Protein 3UK3 (pdb70)

Sequence (106 aa):
RECSYCGKFFRSNYYLNIHLRTHTGEKPYKCEFCEYAAAQKTSLRYHLERHHSRECSYCGKFFRSNYYLNIHLRTHTGEKPYKCEFCEYAAAQKTSLRYHLERHHHK

Structure (mmCIF, N/CA/C/O backbone):
data_3UK3
#
_entry.id   3UK3
#
_cell.length_a   124.670
_cell.length_b   40.980
_cell.length_c   52.040
_cell.angle_alpha   90.000
_cell.angle_beta   97.210
_cell.angle_gamma   90.000
#
_symmetry.space_group_name_H-M   'C 1 2 1'
#
loop_
_entity.id
_entity.type
_entity.pdbx_description
1 polymer "5'-D(*TP*TP*TP*GP*CP*AP*GP*AP*AP*TP*CP*GP*AP*TP*TP*CP*TP*GP*CP*A)-3'"
2 polymer "5'-D(*AP*AP*TP*GP*CP*AP*GP*AP*AP*TP*CP*GP*AP*TP*TP*CP*TP*GP*CP*A)-3'"
3 polymer 'Zinc finger protein 217'
4 non-polymer 'ZINC ION'
5 non-polymer 'CHLORIDE ION'
6 water water
#
loop_
_atom_site.group_PDB
_atom_site.id
_atom_site.type_symbol
_atom_site.label_atom_id
_atom_site.label_alt_id
_atom_site.label_comp_id
_atom_site.label_asym_id
_atom_site.label_entity_id
_atom_site.label_seq_id
_atom_site.pdbx_PDB_ins_code
_atom_site.Cartn_x
_atom_site.Cartn_y
_atom_site.Cartn_z
_atom_site.occupancy
_atom_site.B_iso_or_equiv
_atom_site.auth_seq_id
_atom_site.auth_comp_id
_atom_site.auth_asym_id
_atom_site.auth_atom_id
_atom_site.pdbx_PDB_model_num
ATOM 815 N N . ARG C 3 5 ? 40.741 21.330 43.997 1.00 63.78 471 ARG C N 1
ATOM 816 C CA . ARG C 3 5 ? 40.214 20.000 44.423 1.00 60.82 471 ARG C CA 1
ATOM 817 C C . ARG C 3 5 ? 38.706 19.991 44.688 1.00 59.21 471 ARG C C 1
ATOM 818 O O . ARG C 3 5 ? 38.130 18.926 44.925 1.00 57.02 471 ARG C O 1
ATOM 826 N N . GLU C 3 6 ? 38.074 21.164 44.658 1.00 60.64 472 GLU C N 1
ATOM 827 C CA . GLU C 3 6 ? 36.626 21.263 44.832 1.00 60.74 472 GLU C CA 1
ATOM 828 C C . GLU C 3 6 ? 35.910 21.275 43.476 1.00 59.14 472 GLU C C 1
ATOM 829 O O . GLU C 3 6 ? 36.306 22.000 42.567 1.00 60.22 472 GLU C O 1
ATOM 835 N N . CYS C 3 7 ? 34.863 20.461 43.351 1.00 57.44 473 CYS C N 1
ATOM 836 C CA . CYS C 3 7 ? 34.014 20.456 42.156 1.00 56.97 473 CYS C CA 1
ATOM 837 C C . CYS C 3 7 ? 32.969 21.560 42.282 1.00 62.59 473 CYS C C 1
ATOM 838 O O . CYS C 3 7 ? 32.347 21.720 43.336 1.00 63.61 473 CYS C O 1
ATOM 841 N N . SER C 3 8 ? 32.779 22.316 41.202 1.00 66.15 474 SER C N 1
ATOM 842 C CA . SER C 3 8 ? 31.837 23.438 41.191 1.00 70.87 474 SER C CA 1
ATOM 843 C C . SER C 3 8 ? 30.384 23.007 40.936 1.00 72.84 474 SER C C 1
ATOM 844 O O . SER C 3 8 ? 29.458 23.781 41.183 1.00 75.81 474 SER C O 1
ATOM 847 N N . TYR C 3 9 ? 30.187 21.781 40.451 1.00 70.64 475 TYR C N 1
ATOM 848 C CA . TYR C 3 9 ? 28.842 21.260 40.177 1.00 73.07 475 TYR C CA 1
ATOM 849 C C . TYR C 3 9 ? 28.152 20.733 41.434 1.00 73.65 475 TYR C C 1
ATOM 850 O O . TYR C 3 9 ? 27.002 21.082 41.701 1.00 77.54 475 TYR C O 1
ATOM 859 N N . CYS C 3 10 ? 28.856 19.891 42.192 1.00 70.01 476 CYS C N 1
ATOM 860 C CA . CYS C 3 10 ? 28.272 19.203 43.350 1.00 70.77 476 CYS C CA 1
ATOM 861 C C . CYS C 3 10 ? 28.896 19.588 44.696 1.00 70.53 476 CYS C C 1
ATOM 862 O O . CYS C 3 10 ? 28.438 19.125 45.741 1.00 72.32 476 CYS C O 1
ATOM 865 N N . GLY C 3 11 ? 29.940 20.416 44.673 1.00 69.15 477 GLY C N 1
ATOM 866 C CA . GLY C 3 11 ? 30.604 20.859 45.897 1.00 68.68 477 GLY C CA 1
ATOM 867 C C . GLY C 3 11 ? 31.522 19.846 46.566 1.00 64.14 477 GLY C C 1
ATOM 868 O O . GLY C 3 11 ? 32.174 20.169 47.561 1.00 64.50 477 GLY C O 1
ATOM 869 N N . LYS C 3 12 ? 31.590 18.627 46.033 1.00 60.98 478 LYS C N 1
ATOM 870 C CA . LYS C 3 12 ? 32.416 17.575 46.626 1.00 58.15 478 LYS C CA 1
ATOM 871 C C . LYS C 3 12 ? 33.905 17.894 46.503 1.00 55.12 478 LYS C C 1
ATOM 872 O O . LYS C 3 12 ? 34.327 18.582 45.566 1.00 52.89 478 LYS C O 1
ATOM 878 N N . PHE C 3 13 ? 34.683 17.380 47.456 1.00 53.78 479 PHE C N 1
ATOM 879 C CA . PHE C 3 13 ? 36.143 17.487 47.449 1.00 52.53 479 PHE C CA 1
ATOM 880 C C . PHE C 3 13 ? 36.764 16.152 47.053 1.00 50.42 479 PHE C C 1
ATOM 881 O O . PHE C 3 13 ? 36.178 15.098 47.284 1.00 52.73 479 PHE C O 1
ATOM 889 N N . PHE C 3 14 ? 37.955 16.205 46.461 1.00 48.27 480 PHE C N 1
ATOM 890 C CA . PHE C 3 14 ? 38.650 15.006 45.979 1.00 44.37 480 PHE C CA 1
ATOM 891 C C . PHE C 3 14 ? 40.111 15.049 46.385 1.00 44.51 480 PHE C C 1
ATOM 892 O O . PHE C 3 14 ? 40.615 16.103 46.776 1.00 47.26 480 PHE C O 1
ATOM 900 N N . ARG C 3 15 ? 40.784 13.902 46.315 1.00 42.70 481 ARG C N 1
ATOM 901 C CA . ARG C 3 15 ? 42.147 13.784 46.843 1.00 44.00 481 ARG C CA 1
ATOM 902 C C . ARG C 3 15 ? 43.187 14.495 45.976 1.00 43.92 481 ARG C C 1
ATOM 903 O O . ARG C 3 15 ? 44.247 14.873 46.470 1.00 46.28 481 ARG C O 1
ATOM 911 N N . SER C 3 16 ? 42.878 14.692 44.697 1.00 41.94 482 SER C N 1
ATOM 912 C CA . SER C 3 16 ? 43.812 15.336 43.778 1.00 41.79 482 SER C CA 1
ATOM 913 C C . SER C 3 16 ? 43.107 16.068 42.643 1.00 40.90 482 SER C C 1
ATOM 914 O O . SER C 3 16 ? 41.930 15.830 42.366 1.00 37.18 482 SER C O 1
ATOM 917 N N . ASN C 3 17 ? 43.859 16.957 41.996 1.00 43.42 483 ASN C N 1
ATOM 918 C CA . ASN C 3 17 ? 43.396 17.687 40.825 1.00 45.98 483 ASN C CA 1
ATOM 919 C C . ASN C 3 17 ? 43.247 16.757 39.622 1.00 44.41 483 ASN C C 1
ATOM 920 O O . ASN C 3 17 ? 42.348 16.931 38.794 1.00 43.76 483 ASN C O 1
ATOM 925 N N . TYR C 3 18 ? 44.139 15.772 39.534 1.00 44.25 484 TYR C N 1
ATOM 926 C CA . TYR C 3 18 ? 44.040 14.728 38.511 1.00 42.50 484 TYR C CA 1
ATOM 927 C C . TYR C 3 18 ? 42.683 14.035 38.564 1.00 38.54 484 TYR C C 1
ATOM 928 O O . TYR C 3 18 ? 42.020 13.913 37.541 1.00 39.81 484 TYR C O 1
ATOM 937 N N . TYR C 3 19 ? 42.259 13.585 39.742 1.00 37.24 485 TYR C N 1
ATOM 938 C CA . TYR C 3 19 ? 40.967 12.914 39.822 1.00 36.08 485 TYR C CA 1
ATOM 939 C C . TYR C 3 19 ? 39.790 13.888 39.727 1.00 36.98 485 TYR C C 1
ATOM 940 O O . TYR C 3 19 ? 38.746 13.528 39.180 1.00 35.09 485 TYR C O 1
ATOM 949 N N . LEU C 3 20 ? 39.951 15.115 40.224 1.00 37.49 486 LEU C N 1
ATOM 950 C CA . LEU C 3 20 ? 38.894 16.121 40.073 1.00 38.52 486 LEU C CA 1
ATOM 951 C C . LEU C 3 20 ? 38.570 16.318 38.599 1.00 39.54 486 LEU C C 1
ATOM 952 O O . LEU C 3 20 ? 37.408 16.419 38.223 1.00 38.35 486 LEU C O 1
ATOM 957 N N . ASN C 3 21 ? 39.613 16.388 37.779 1.00 42.20 487 ASN C N 1
ATOM 958 C CA . ASN C 3 21 ? 39.466 16.535 36.334 1.00 45.50 487 ASN C CA 1
ATOM 959 C C . ASN C 3 21 ? 38.664 15.375 35.735 1.00 44.42 487 ASN C C 1
ATOM 960 O O . ASN C 3 21 ? 37.808 15.583 34.886 1.00 44.13 487 ASN C O 1
ATOM 965 N N . ILE C 3 22 ? 38.930 14.156 36.203 1.00 43.53 488 ILE C N 1
ATOM 966 C CA . ILE C 3 22 ? 38.162 12.988 35.773 1.00 41.08 488 ILE C CA 1
ATOM 967 C C . ILE C 3 22 ? 36.718 13.091 36.273 1.00 41.61 488 ILE C C 1
ATOM 968 O O . ILE C 3 22 ? 35.772 12.781 35.546 1.00 41.69 488 ILE C O 1
ATOM 973 N N . HIS C 3 23 ? 36.557 13.5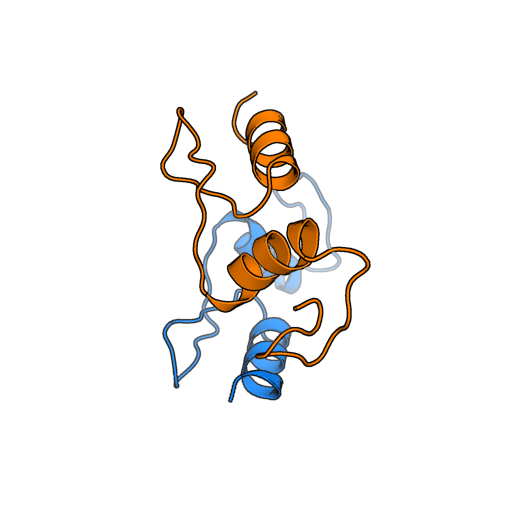36 37.516 1.00 41.98 489 HIS C N 1
ATOM 974 C CA . HIS C 3 23 ? 35.244 13.614 38.148 1.00 42.78 489 HIS C CA 1
ATOM 975 C C . HIS C 3 23 ? 34.293 14.511 37.368 1.00 45.19 489 HIS C C 1
ATOM 976 O O . HIS C 3 23 ? 33.128 14.166 37.185 1.00 45.90 489 HIS C O 1
ATOM 983 N N . LEU C 3 24 ? 34.805 15.648 36.896 1.00 45.96 490 LEU C N 1
ATOM 984 C CA . LEU C 3 24 ? 34.004 16.625 36.152 1.00 49.51 490 LEU C CA 1
ATOM 985 C C . LEU C 3 24 ? 33.264 16.018 34.947 1.00 50.05 490 LEU C C 1
ATOM 986 O O . LEU C 3 24 ? 32.199 16.500 34.563 1.00 52.75 490 LEU C O 1
ATOM 991 N N . ARG C 3 25 ? 33.822 14.964 34.359 1.00 48.94 491 ARG C N 1
ATOM 992 C CA . ARG C 3 25 ? 33.166 14.261 33.255 1.00 49.55 491 ARG C CA 1
ATOM 993 C C . ARG C 3 25 ? 31.795 13.698 33.650 1.00 51.85 491 ARG C C 1
ATOM 994 O O . ARG C 3 25 ? 30.895 13.613 32.815 1.00 54.56 491 ARG C O 1
ATOM 1002 N N . THR C 3 26 ? 31.636 13.311 34.914 1.00 5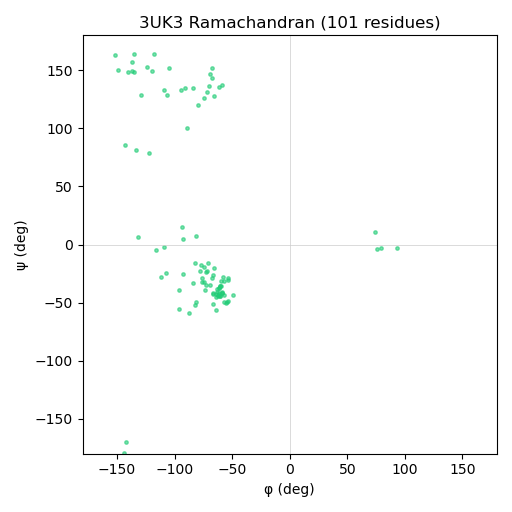1.80 492 THR C N 1
ATOM 1003 C CA . THR C 3 26 ? 30.339 12.851 35.411 1.00 54.64 492 THR C CA 1
ATOM 1004 C C . THR C 3 26 ? 29.260 13.930 35.233 1.00 58.51 492 THR C C 1
ATOM 1005 O O . THR C 3 26 ? 28.077 13.612 35.086 1.00 59.83 492 THR C O 1
ATOM 1009 N N . HIS C 3 27 ? 29.676 15.197 35.243 1.00 59.64 493 HIS C N 1
ATOM 1010 C CA . HIS C 3 27 ? 28.767 16.322 35.016 1.00 64.05 493 HIS C CA 1
ATOM 1011 C C . HIS C 3 27 ? 28.778 16.793 33.565 1.00 66.30 493 HIS C C 1
ATOM 1012 O O . HIS C 3 27 ? 27.727 16.838 32.925 1.00 69.93 493 HIS C O 1
ATOM 1019 N N . THR C 3 28 ? 29.960 17.133 33.049 1.00 65.64 494 THR C N 1
ATOM 1020 C CA . THR C 3 28 ? 30.090 17.680 31.683 1.00 68.30 494 THR C CA 1
ATOM 1021 C C . THR C 3 28 ? 29.712 16.689 30.580 1.00 68.44 494 THR C C 1
ATOM 1022 O O . THR C 3 28 ? 29.430 17.091 29.449 1.00 71.76 494 THR C O 1
ATOM 1026 N N . GLY C 3 29 ? 29.722 15.398 30.901 1.00 65.35 495 GLY C N 1
ATOM 1027 C CA . GLY C 3 29 ? 29.368 14.365 29.935 1.00 65.62 495 GLY C CA 1
ATOM 1028 C C . GLY C 3 29 ? 30.426 14.110 28.874 1.00 65.12 495 GLY C C 1
ATOM 1029 O O . GLY C 3 29 ? 30.159 13.412 27.896 1.00 64.75 495 GLY C O 1
ATOM 1030 N N . GLU C 3 30 ? 31.625 14.673 29.055 1.00 63.92 496 GLU C N 1
ATOM 1031 C CA . GLU C 3 30 ? 32.763 14.350 28.196 1.00 61.74 496 GLU C CA 1
ATOM 1032 C C . GLU C 3 30 ? 33.132 12.893 28.424 1.00 55.71 496 GLU C C 1
ATOM 1033 O O . GLU C 3 30 ? 33.319 12.470 29.560 1.00 51.18 496 GLU C O 1
ATOM 1039 N N . LYS C 3 31 ? 33.226 12.128 27.344 1.00 54.60 497 LYS C N 1
ATOM 1040 C CA . LYS C 3 31 ? 33.430 10.689 27.431 1.00 51.93 497 LYS C CA 1
ATOM 1041 C C . LYS C 3 31 ? 34.527 10.254 26.456 1.00 53.08 497 LYS C C 1
ATOM 1042 O O . LYS C 3 31 ? 34.236 9.797 25.350 1.00 56.25 497 LYS C O 1
ATOM 1048 N N . PRO C 3 32 ? 35.801 10.418 26.861 1.00 51.19 498 PRO C N 1
ATOM 1049 C CA . PRO C 3 32 ? 36.939 10.120 25.985 1.00 53.07 498 PRO C CA 1
ATOM 1050 C C . PRO C 3 32 ? 37.183 8.628 25.737 1.00 52.14 498 PRO C C 1
ATOM 1051 O O . PRO C 3 32 ? 37.814 8.271 24.744 1.00 54.82 498 PRO C O 1
ATOM 1055 N N . TYR C 3 33 ? 36.708 7.768 26.632 1.00 50.41 499 TYR C N 1
ATOM 1056 C CA . TYR C 3 33 ? 36.826 6.329 26.421 1.00 50.26 499 TYR C CA 1
ATOM 1057 C C . TYR C 3 33 ? 35.739 5.893 25.453 1.00 52.88 499 TYR C C 1
ATOM 1058 O O . TYR C 3 33 ? 34.555 6.090 25.711 1.00 52.37 499 TYR C O 1
ATOM 1067 N N . LYS C 3 34 ? 36.153 5.333 24.322 1.00 56.18 500 LYS C N 1
ATOM 1068 C CA . LYS C 3 34 ? 35.232 5.047 23.231 1.00 59.58 500 LYS C CA 1
ATOM 1069 C C . LYS C 3 34 ? 35.366 3.607 22.770 1.00 59.97 500 LYS C C 1
ATOM 1070 O O . LYS C 3 34 ? 36.463 3.127 22.502 1.00 61.24 500 LYS C O 1
ATOM 1076 N N . CYS C 3 35 ? 34.232 2.923 22.706 1.00 60.82 501 CYS C N 1
ATOM 1077 C CA . CYS C 3 35 ? 34.169 1.558 22.218 1.00 62.35 501 CYS C CA 1
ATOM 1078 C C . CYS C 3 35 ? 34.422 1.541 20.715 1.00 67.25 501 CYS C C 1
ATOM 1079 O O . CYS C 3 35 ? 33.894 2.376 19.979 1.00 67.84 501 CYS C O 1
ATOM 1082 N N . GLU C 3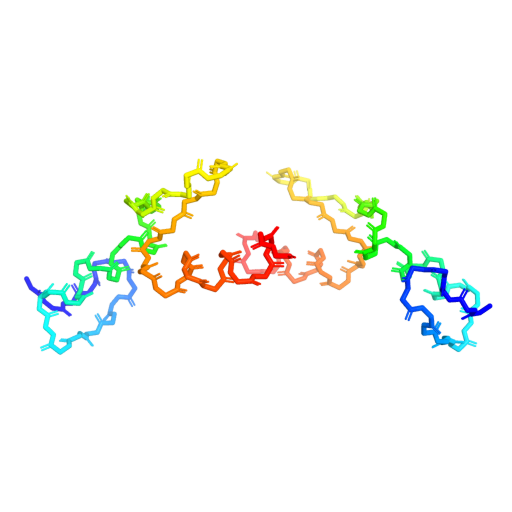 36 ? 35.236 0.591 20.268 1.00 70.20 502 GLU C N 1
ATOM 1083 C CA . GLU C 3 36 ? 35.549 0.453 18.843 1.00 75.84 502 GLU C CA 1
ATOM 1084 C C . GLU C 3 36 ? 34.613 -0.532 18.135 1.00 78.49 502 GLU C C 1
ATOM 1085 O O . GLU C 3 36 ? 34.802 -0.823 16.954 1.00 81.72 502 GLU C O 1
ATOM 1091 N N . PHE C 3 37 ? 33.609 -1.035 18.857 1.00 76.56 503 PHE C N 1
ATOM 1092 C CA . PHE C 3 37 ? 32.605 -1.941 18.285 1.00 79.93 503 PHE C CA 1
ATOM 1093 C C . PHE C 3 37 ? 31.202 -1.319 18.198 1.00 79.66 503 PHE C C 1
ATOM 1094 O O . PHE C 3 37 ? 30.408 -1.711 17.345 1.00 83.01 503 PHE C O 1
ATOM 1102 N N . CYS C 3 38 ? 30.896 -0.372 19.086 1.00 75.63 504 CYS C N 1
ATOM 1103 C CA . CYS C 3 38 ? 29.629 0.368 19.040 1.00 76.30 504 CYS C CA 1
ATOM 1104 C C . CYS C 3 38 ? 29.854 1.822 19.455 1.00 73.25 504 CYS C C 1
ATOM 1105 O O . CYS C 3 38 ? 30.981 2.213 19.754 1.00 70.84 504 CYS C O 1
ATOM 1108 N N . GLU C 3 39 ? 28.787 2.619 19.477 1.00 73.52 505 GLU C N 1
ATOM 1109 C CA . GLU C 3 39 ? 28.905 4.051 19.774 1.00 72.10 505 GLU C CA 1
ATOM 1110 C C . GLU C 3 39 ? 28.982 4.372 21.271 1.00 65.93 505 GLU C C 1
ATOM 1111 O O . GLU C 3 39 ? 28.934 5.541 21.649 1.00 66.03 505 GLU C O 1
ATOM 1117 N N . TYR C 3 40 ? 29.093 3.351 22.118 1.00 62.12 506 TYR C N 1
ATOM 1118 C CA . TYR C 3 40 ? 29.227 3.564 23.561 1.00 58.62 506 TYR C CA 1
ATOM 1119 C C . TYR C 3 40 ? 30.469 4.400 23.878 1.00 55.67 506 TYR C C 1
ATOM 1120 O O . TYR C 3 40 ? 31.532 4.188 23.291 1.00 57.98 506 TYR C O 1
ATOM 1129 N N . ALA C 3 41 ? 30.320 5.345 24.802 1.00 53.04 507 ALA C N 1
ATOM 1130 C CA . ALA C 3 41 ? 31.436 6.155 25.285 1.00 51.00 507 ALA C CA 1
ATOM 1131 C C . ALA C 3 41 ? 31.347 6.287 26.805 1.00 48.20 507 ALA C C 1
ATOM 1132 O O . ALA C 3 41 ? 30.250 6.279 27.361 1.00 51.23 507 ALA C O 1
ATOM 1134 N N . ALA C 3 42 ? 32.498 6.402 27.467 1.00 45.77 508 ALA C N 1
ATOM 1135 C CA . ALA C 3 42 ? 32.564 6.445 28.941 1.00 43.89 508 ALA C CA 1
ATOM 1136 C C . ALA C 3 42 ? 33.500 7.545 29.445 1.00 42.10 508 ALA C C 1
ATOM 1137 O O . ALA C 3 42 ? 34.499 7.871 28.796 1.00 42.06 508 ALA C O 1
ATOM 1139 N N . ALA C 3 43 ? 33.176 8.099 30.612 1.00 41.49 509 ALA C N 1
ATOM 1140 C CA . ALA C 3 43 ? 34.036 9.084 31.277 1.00 41.24 509 ALA C CA 1
ATOM 1141 C C . ALA C 3 43 ? 35.279 8.444 31.901 1.00 39.92 509 ALA C C 1
ATOM 1142 O O . ALA C 3 43 ? 36.351 9.037 31.886 1.00 42.00 509 ALA C O 1
ATOM 1144 N N . GLN C 3 44 ? 35.121 7.257 32.484 1.00 40.12 510 GLN C N 1
ATOM 1145 C CA . GLN C 3 44 ? 36.218 6.584 33.182 1.00 38.20 510 GLN C CA 1
ATOM 1146 C C . GLN C 3 44 ? 36.537 5.236 32.554 1.00 39.46 510 GLN C C 1
ATOM 1147 O O . GLN C 3 44 ? 35.657 4.563 32.012 1.00 40.61 510 GLN C O 1
ATOM 1153 N N . LYS C 3 45 ? 37.807 4.855 32.647 1.00 40.26 511 LYS C N 1
ATOM 1154 C CA . LYS C 3 45 ? 38.325 3.646 32.009 1.00 41.91 511 LYS C CA 1
ATOM 1155 C C . LYS C 3 45 ? 37.613 2.368 32.455 1.00 42.33 511 LYS C C 1
ATOM 1156 O O . LYS C 3 45 ? 37.353 1.481 31.639 1.00 45.34 511 LYS C O 1
ATOM 1162 N N . THR C 3 46 ? 37.310 2.265 33.747 1.00 40.65 512 THR C N 1
ATOM 1163 C CA . THR C 3 46 ? 36.664 1.059 34.286 1.00 42.38 512 THR C CA 1
ATOM 1164 C C . THR C 3 46 ? 35.292 0.796 33.644 1.00 43.43 512 THR C C 1
ATOM 1165 O O . THR C 3 46 ? 34.924 -0.361 33.410 1.00 46.18 512 THR C O 1
ATOM 1169 N N . SER C 3 47 ? 34.553 1.864 33.344 1.00 41.04 513 SER C N 1
ATOM 1170 C CA . SER C 3 47 ? 33.256 1.741 32.672 1.00 41.55 513 SER C CA 1
ATOM 1171 C C . SER C 3 47 ? 33.400 1.122 31.274 1.00 44.57 513 SER C C 1
ATOM 1172 O O . SER C 3 47 ? 32.605 0.254 30.901 1.00 47.03 513 SER C O 1
ATOM 1175 N N . LEU C 3 48 ? 34.403 1.574 30.512 1.00 43.17 514 LEU C N 1
ATOM 1176 C CA . LEU C 3 48 ? 34.699 1.012 29.188 1.00 46.17 514 LEU C CA 1
ATOM 1177 C C . LEU C 3 48 ? 35.123 -0.443 29.326 1.00 47.95 514 LEU C C 1
ATOM 1178 O O . LEU C 3 48 ? 34.702 -1.290 28.548 1.00 50.88 514 LEU C O 1
ATOM 1183 N N . ARG C 3 49 ? 35.951 -0.726 30.326 1.00 47.89 515 ARG C N 1
ATOM 1184 C CA . ARG C 3 49 ? 36.412 -2.090 30.574 1.00 51.52 515 ARG C CA 1
ATOM 1185 C C . ARG C 3 49 ? 35.248 -3.031 30.887 1.00 52.65 515 ARG C C 1
ATOM 1186 O O . ARG C 3 49 ? 35.199 -4.144 30.365 1.00 55.79 515 ARG C O 1
ATOM 1194 N N . TYR C 3 50 ? 34.309 -2.581 31.719 1.00 51.44 516 TYR C N 1
ATOM 1195 C CA . TYR C 3 50 ? 33.117 -3.371 32.030 1.00 54.13 516 TYR C CA 1
ATOM 1196 C C . TYR C 3 50 ? 32.269 -3.571 30.779 1.00 55.76 516 TYR C C 1
ATOM 1197 O O . TYR C 3 50 ? 31.807 -4.679 30.510 1.00 59.91 516 TYR C O 1
ATOM 1206 N N . HIS C 3 51 ? 32.072 -2.495 30.018 1.00 53.89 517 HIS C N 1
ATOM 1207 C CA . HIS C 3 51 ? 31.308 -2.551 28.762 1.00 55.61 517 HIS C CA 1
ATOM 1208 C C . HIS C 3 51 ? 31.850 -3.612 27.802 1.00 59.93 517 HIS C C 1
ATOM 1209 O O . HIS C 3 51 ? 31.085 -4.422 27.278 1.00 62.92 517 HIS C O 1
ATOM 1216 N N . LEU C 3 52 ? 33.163 -3.601 27.578 1.00 60.83 518 LEU C N 1
ATOM 1217 C CA . LEU C 3 52 ? 33.805 -4.558 26.663 1.00 65.23 518 LEU C CA 1
ATOM 1218 C C . LEU C 3 52 ? 33.631 -6.009 27.108 1.00 70.47 518 LEU C C 1
ATOM 1219 O O . LEU C 3 52 ? 33.455 -6.898 26.274 1.00 74.34 518 LEU C O 1
ATOM 1224 N N . GLU C 3 53 ? 33.679 -6.241 28.417 1.00 71.87 519 GLU C N 1
ATOM 1225 C CA . GLU C 3 53 ? 33.668 -7.600 28.959 1.00 77.41 519 GLU C CA 1
ATOM 1226 C C . GLU C 3 53 ? 32.368 -8.350 28.669 1.00 80.96 519 GLU C C 1
ATOM 1227 O O . GLU C 3 53 ? 32.398 -9.431 28.083 1.00 85.62 519 GLU C O 1
ATOM 1233 N N . ARG C 3 54 ? 31.234 -7.779 29.072 1.00 79.52 520 ARG C N 1
ATOM 1234 C CA . ARG C 3 54 ? 29.948 -8.475 28.944 1.00 84.10 520 ARG C CA 1
ATOM 1235 C C . ARG C 3 54 ? 29.306 -8.331 27.558 1.00 84.42 520 ARG C C 1
ATOM 1236 O O . ARG C 3 54 ? 28.639 -9.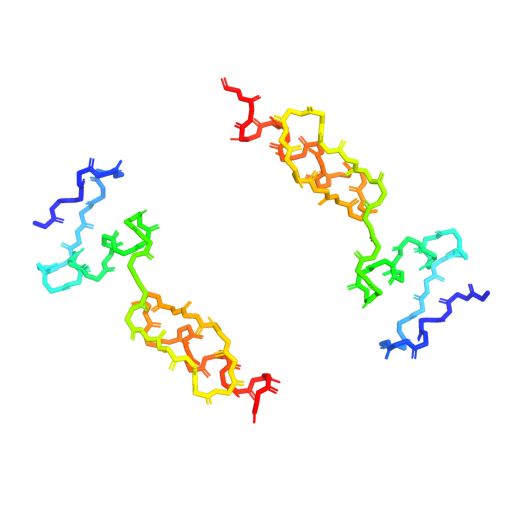257 27.091 1.00 90.93 520 ARG C O 1
ATOM 1244 N N . HIS C 3 55 ? 29.503 -7.186 26.905 1.00 79.28 521 HIS C N 1
ATOM 1245 C CA . HIS C 3 55 ? 28.899 -6.943 25.593 1.00 80.63 521 HIS C CA 1
ATOM 1246 C C . HIS C 3 55 ? 29.713 -7.573 24.462 1.00 82.70 521 HIS C C 1
ATOM 1247 O O . HIS C 3 55 ? 29.170 -8.307 23.637 1.00 87.07 521 HIS C O 1
ATOM 1254 N N . HIS C 3 56 ? 31.011 -7.282 24.432 1.00 79.97 522 HIS C N 1
ATOM 1255 C CA . HIS C 3 56 ? 31.887 -7.746 23.358 1.00 81.37 522 HIS C CA 1
ATOM 1256 C C . HIS C 3 56 ? 32.887 -8.767 23.893 1.00 83.15 522 HIS C C 1
ATOM 1257 O O . HIS C 3 56 ? 33.605 -9.411 23.131 1.00 85.84 522 HIS C O 1
ATOM 1264 N N . SER D 3 4 ? 1.920 -18.256 28.567 1.00 56.76 470 SER D N 1
ATOM 1265 C CA . SER D 3 4 ? 2.882 -18.999 29.433 1.00 56.15 470 SER D CA 1
ATOM 1266 C C . SER D 3 4 ? 3.408 -18.098 30.556 1.00 51.86 470 SER D C 1
ATOM 1267 O O . SER D 3 4 ? 2.937 -16.974 30.728 1.00 51.15 470 SER D O 1
ATOM 1270 N N . ARG D 3 5 ? 4.349 -18.615 31.344 1.00 49.37 471 ARG D N 1
ATOM 1271 C CA . ARG D 3 5 ? 4.944 -17.863 32.453 1.00 46.28 471 ARG D CA 1
ATOM 1272 C C . ARG D 3 5 ? 6.477 -17.939 32.462 1.00 43.45 471 ARG D C 1
ATOM 1273 O O . ARG D 3 5 ? 7.120 -17.442 33.395 1.00 41.46 471 ARG D O 1
ATOM 1281 N N . GLU D 3 6 ? 7.046 -18.547 31.420 1.00 42.14 472 GLU D N 1
ATOM 1282 C CA . GLU D 3 6 ? 8.492 -18.670 31.244 1.00 42.37 472 GLU D CA 1
ATOM 1283 C C . GLU D 3 6 ? 8.943 -17.717 30.134 1.00 40.55 472 GLU D C 1
ATOM 1284 O O . GLU D 3 6 ? 8.389 -17.734 29.038 1.00 40.98 472 GLU D O 1
ATOM 1290 N N . CYS D 3 7 ? 9.957 -16.907 30.422 1.00 38.38 473 CYS D N 1
ATOM 1291 C CA . CYS D 3 7 ? 10.506 -15.967 29.447 1.00 36.09 473 CYS D CA 1
ATOM 1292 C C . CYS D 3 7 ? 11.336 -16.702 28.395 1.00 36.64 473 CYS D C 1
ATOM 1293 O O . CYS D 3 7 ? 12.256 -17.450 28.732 1.00 36.99 473 CYS D O 1
ATOM 1296 N N . SER D 3 8 ? 11.011 -16.482 27.121 1.00 36.92 474 SER D N 1
ATOM 1297 C CA . SER D 3 8 ? 11.735 -17.109 26.015 1.00 38.83 474 SER D CA 1
ATOM 1298 C C . SER D 3 8 ? 13.146 -16.537 25.838 1.00 40.22 474 SER D C 1
ATOM 1299 O O . SER D 3 8 ? 13.973 -17.140 25.166 1.00 41.90 474 SER D O 1
ATOM 1302 N N . TYR D 3 9 ? 13.419 -15.379 26.433 1.00 38.81 475 TYR D N 1
ATOM 1303 C CA . TYR D 3 9 ? 14.746 -14.772 26.337 1.00 40.69 475 TYR D CA 1
ATOM 1304 C C . TYR D 3 9 ? 15.686 -15.275 27.426 1.00 40.72 475 TYR D C 1
ATOM 1305 O O . TYR D 3 9 ? 16.729 -15.858 27.132 1.00 42.49 475 TYR D O 1
ATOM 1314 N N . CYS D 3 10 ? 15.304 -15.065 28.683 1.00 38.09 476 CYS D N 1
ATOM 1315 C CA . CYS D 3 10 ? 16.216 -15.284 29.807 1.00 38.35 476 CYS D CA 1
ATOM 1316 C C . CYS D 3 10 ? 15.895 -16.500 30.678 1.00 38.81 476 CYS D C 1
ATOM 1317 O O . CYS D 3 10 ? 16.624 -16.777 31.629 1.00 39.53 476 CYS D O 1
ATOM 1320 N N . GLY D 3 11 ? 14.805 -17.203 30.368 1.00 40.45 477 GLY D N 1
ATOM 1321 C CA . GLY D 3 11 ? 14.449 -18.440 31.055 1.00 41.20 477 GLY D CA 1
ATOM 1322 C C . GLY D 3 11 ? 13.788 -18.281 32.419 1.00 42.31 477 GLY D C 1
ATOM 1323 O O . GLY D 3 11 ? 13.393 -19.269 33.019 1.00 45.47 477 GLY D O 1
ATOM 1324 N N . LYS D 3 12 ? 13.635 -17.055 32.915 1.00 41.84 478 LYS D N 1
ATOM 1325 C CA . LYS D 3 12 ? 13.035 -16.862 34.237 1.00 40.01 478 LYS D CA 1
ATOM 1326 C C . LYS D 3 12 ? 11.548 -17.211 34.230 1.00 38.45 478 LYS D C 1
ATOM 1327 O O . LYS D 3 12 ? 10.865 -17.037 33.228 1.00 38.47 478 LYS D O 1
ATOM 1333 N N . PHE D 3 13 ? 11.069 -17.729 35.359 1.00 38.29 479 PHE D N 1
ATOM 1334 C CA . PHE D 3 13 ? 9.683 -18.161 35.506 1.00 38.62 479 PHE D CA 1
ATOM 1335 C C . PHE D 3 13 ? 8.946 -17.191 36.424 1.00 37.71 479 PHE D C 1
ATOM 1336 O O . PHE D 3 13 ? 9.441 -16.856 37.500 1.00 37.95 479 PHE D O 1
ATOM 1344 N N . PHE D 3 14 ? 7.753 -16.770 36.015 1.00 38.17 480 PHE D N 1
ATOM 1345 C CA . PHE D 3 14 ? 7.005 -15.770 36.763 1.00 36.43 480 PHE D CA 1
ATOM 1346 C C . PHE D 3 14 ? 5.672 -16.267 37.295 1.00 38.78 480 PHE D C 1
ATOM 1347 O O . PHE D 3 14 ? 5.164 -17.304 36.875 1.00 39.89 480 PHE D O 1
ATOM 1355 N N . ARG D 3 15 ? 5.134 -15.513 38.250 1.00 39.67 481 ARG D N 1
ATOM 1356 C CA . ARG D 3 15 ? 3.950 -15.909 39.002 1.00 40.07 481 ARG D CA 1
ATOM 1357 C C . ARG D 3 15 ? 2.667 -15.783 38.190 1.00 41.22 481 ARG D C 1
ATOM 1358 O O . ARG D 3 15 ? 1.640 -16.370 38.544 1.00 42.65 481 ARG D O 1
ATOM 1366 N N . SER D 3 16 ? 2.722 -14.997 37.120 1.00 39.42 482 SER D N 1
ATOM 1367 C CA . SER D 3 16 ? 1.555 -14.769 36.278 1.00 39.39 482 SER D CA 1
ATOM 1368 C C . SER D 3 16 ? 1.967 -14.527 34.832 1.00 37.28 482 SER D C 1
ATOM 1369 O O . SER D 3 16 ? 3.053 -14.018 34.563 1.00 35.98 482 SER D O 1
ATOM 1372 N N . ASN D 3 17 ? 1.091 -14.912 33.909 1.00 39.19 483 ASN D N 1
ATOM 1373 C CA . ASN D 3 17 ? 1.218 -14.532 32.512 1.00 39.11 483 ASN D CA 1
ATOM 1374 C C . ASN D 3 17 ? 1.202 -13.007 32.383 1.00 36.48 483 ASN D C 1
ATOM 1375 O O . ASN D 3 17 ? 1.882 -12.442 31.541 1.00 36.29 483 ASN D O 1
ATOM 1380 N N . TYR D 3 18 ? 0.411 -12.361 33.234 1.00 37.47 484 TYR D N 1
ATOM 1381 C CA . TYR D 3 18 ? 0.305 -10.916 33.264 1.00 36.08 484 TYR D CA 1
ATOM 1382 C C . TYR D 3 18 ? 1.658 -10.269 33.494 1.00 34.38 484 TYR D C 1
ATOM 1383 O O . TYR D 3 18 ? 2.020 -9.348 32.773 1.00 33.44 484 TYR D O 1
ATOM 1392 N N . TYR D 3 19 ? 2.400 -10.719 34.507 1.00 35.20 485 TYR D N 1
ATOM 1393 C CA . TYR D 3 19 ? 3.696 -10.089 34.763 1.00 32.86 485 TYR D CA 1
ATOM 1394 C C . TYR D 3 19 ? 4.749 -10.537 33.746 1.00 31.83 485 TYR D C 1
ATOM 1395 O O . TYR D 3 19 ? 5.620 -9.750 33.397 1.00 31.05 485 TYR D O 1
ATOM 1404 N N . LEU D 3 20 ? 4.668 -11.773 33.260 1.00 31.37 486 LEU D N 1
ATOM 1405 C CA . LEU D 3 20 ? 5.581 -12.210 32.202 1.00 34.01 486 LEU D CA 1
ATOM 1406 C C . LEU D 3 20 ? 5.537 -11.247 31.028 1.00 34.81 486 LEU D C 1
ATOM 1407 O O . LEU D 3 20 ? 6.581 -10.826 30.536 1.00 36.92 486 LEU D O 1
ATOM 1412 N N . ASN D 3 21 ? 4.330 -10.915 30.575 1.00 36.59 487 ASN D N 1
ATOM 1413 C CA . ASN D 3 21 ? 4.163 -10.023 29.424 1.00 38.14 487 ASN D CA 1
ATOM 1414 C C . ASN D 3 21 ? 4.768 -8.646 29.673 1.00 35.45 487 ASN D C 1
ATOM 1415 O O . ASN D 3 21 ? 5.318 -8.045 28.756 1.00 34.48 487 ASN D O 1
ATOM 1420 N N . ILE D 3 22 ? 4.684 -8.164 30.914 1.00 34.40 488 ILE D N 1
ATOM 1421 C CA . ILE D 3 22 ? 5.353 -6.920 31.302 1.00 34.23 488 ILE D CA 1
ATOM 1422 C C . ILE D 3 22 ? 6.856 -7.160 31.235 1.00 31.32 488 ILE D C 1
ATOM 1423 O O . ILE D 3 22 ? 7.585 -6.420 30.590 1.00 32.26 488 ILE D O 1
ATOM 1428 N N . HIS D 3 23 ? 7.303 -8.231 31.880 1.00 31.36 489 HIS D N 1
ATOM 1429 C CA . HIS D 3 23 ? 8.709 -8.621 31.867 1.00 29.83 489 HIS D CA 1
ATOM 1430 C C . HIS D 3 23 ? 9.332 -8.654 30.460 1.00 30.86 489 HIS D C 1
ATOM 1431 O O . HIS D 3 2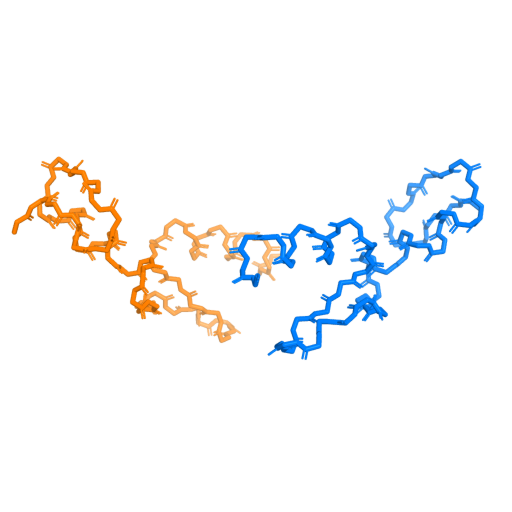3 ? 10.460 -8.188 30.267 1.00 32.41 489 HIS D O 1
ATOM 1438 N N . LEU D 3 24 ? 8.613 -9.200 29.485 1.00 31.82 490 LEU D N 1
ATOM 1439 C CA . LEU D 3 24 ? 9.137 -9.289 28.100 1.00 34.13 490 LEU D CA 1
ATOM 1440 C C . LEU D 3 24 ? 9.541 -7.946 27.495 1.00 37.33 490 LEU D C 1
ATOM 1441 O O . LEU D 3 24 ? 10.456 -7.881 26.666 1.00 40.86 490 LEU D O 1
ATOM 1446 N N . ARG D 3 25 ? 8.856 -6.878 27.894 1.00 38.07 491 ARG D N 1
ATOM 1447 C CA . ARG D 3 25 ? 9.191 -5.528 27.435 1.00 38.81 491 ARG D CA 1
ATOM 1448 C C . ARG D 3 25 ? 10.660 -5.188 27.673 1.00 40.47 491 ARG D C 1
ATOM 1449 O O . ARG D 3 25 ? 11.257 -4.424 26.908 1.00 42.45 491 ARG D O 1
ATOM 1457 N N . THR D 3 26 ? 11.241 -5.764 28.724 1.00 40.28 492 THR D N 1
ATOM 1458 C CA . THR D 3 26 ? 12.630 -5.493 29.075 1.00 42.01 492 THR D CA 1
ATOM 1459 C C . THR D 3 26 ? 13.600 -6.021 28.019 1.00 42.81 492 THR D C 1
ATOM 1460 O O . THR D 3 26 ? 14.706 -5.490 27.869 1.00 44.41 492 THR D O 1
ATOM 1464 N N . HIS D 3 27 ? 13.179 -7.051 27.287 1.00 42.43 493 HIS D N 1
ATOM 1465 C CA . HIS D 3 27 ? 14.003 -7.645 26.235 1.00 42.09 493 HIS D CA 1
ATOM 1466 C C . HIS D 3 27 ? 13.671 -7.098 24.851 1.00 45.61 493 HIS D C 1
ATOM 1467 O O . HIS D 3 27 ? 14.571 -6.910 24.033 1.00 45.84 493 HIS D O 1
ATOM 1474 N N . THR D 3 28 ? 12.381 -6.886 24.583 1.00 46.90 494 THR D N 1
ATOM 1475 C CA . THR D 3 28 ? 11.923 -6.408 23.271 1.00 49.81 494 THR D CA 1
ATOM 1476 C C . THR D 3 28 ? 12.173 -4.918 23.058 1.00 51.65 494 THR D C 1
ATOM 1477 O O . THR D 3 28 ? 12.341 -4.475 21.922 1.00 55.99 494 THR D O 1
ATOM 1481 N N . GLY D 3 29 ? 12.189 -4.148 24.144 1.00 50.71 495 GLY D N 1
ATOM 1482 C CA . GLY D 3 29 ? 12.372 -2.700 24.066 1.00 52.85 495 GLY D CA 1
ATOM 1483 C C . GLY D 3 29 ? 11.072 -1.913 24.003 1.00 53.78 495 GLY D C 1
ATOM 1484 O O . GLY D 3 29 ? 11.099 -0.686 23.980 1.00 56.40 495 GLY D O 1
ATOM 1485 N N . GLU D 3 30 ? 9.932 -2.604 23.970 1.00 53.16 496 GLU D N 1
ATOM 1486 C CA . GLU D 3 30 ? 8.631 -1.937 23.974 1.00 53.68 496 GLU D CA 1
ATOM 1487 C C . GLU D 3 30 ? 8.478 -1.136 25.268 1.00 51.92 496 GLU D C 1
ATOM 1488 O O . GLU D 3 30 ? 8.825 -1.619 26.344 1.00 50.81 496 GLU D O 1
ATOM 1494 N N . LYS D 3 31 ? 7.981 0.092 25.148 1.00 53.03 497 LYS D N 1
ATOM 1495 C CA . LYS D 3 31 ? 7.848 1.015 26.277 1.00 51.95 497 LYS D CA 1
ATOM 1496 C C . LYS D 3 31 ? 6.564 1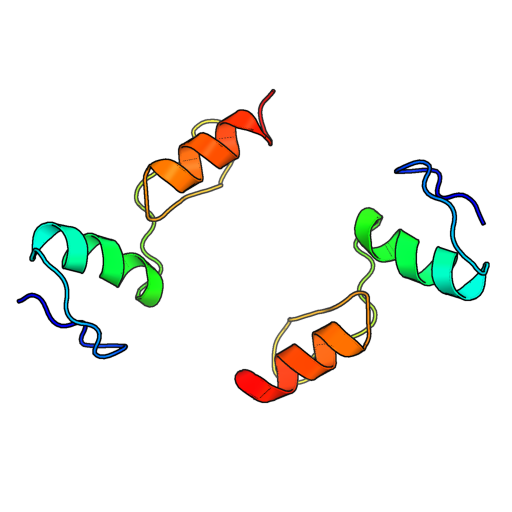.832 26.128 1.00 51.94 497 LYS D C 1
ATOM 1497 O O . LYS D 3 31 ? 6.595 2.928 25.584 1.00 55.88 497 LYS D O 1
ATOM 1503 N N . PRO D 3 32 ? 5.428 1.290 26.599 1.00 50.04 498 PRO D N 1
ATOM 1504 C CA . PRO D 3 32 ? 4.122 1.909 26.345 1.00 51.27 498 PRO D CA 1
ATOM 1505 C C . PRO D 3 32 ? 3.785 3.143 27.187 1.00 51.59 498 PRO D C 1
ATOM 1506 O O . PRO D 3 32 ? 2.876 3.891 26.824 1.00 53.50 498 PRO D O 1
ATOM 1510 N N . TYR D 3 33 ? 4.491 3.346 28.296 1.00 51.47 499 TYR D N 1
ATOM 1511 C CA . TYR D 3 33 ? 4.244 4.493 29.175 1.00 54.29 499 TYR D CA 1
ATOM 1512 C C . TYR D 3 33 ? 5.090 5.686 28.738 1.00 56.72 499 TYR D C 1
ATOM 1513 O O . TYR D 3 33 ? 6.283 5.750 29.034 1.00 56.01 499 TYR D O 1
ATOM 1522 N N . LYS D 3 34 ? 4.456 6.617 28.024 1.00 61.10 500 LYS D N 1
ATOM 1523 C CA . LYS D 3 34 ? 5.134 7.783 27.464 1.00 64.30 500 LYS D CA 1
ATOM 1524 C C . LYS D 3 34 ? 5.087 8.950 28.441 1.00 65.68 500 LYS D C 1
ATOM 1525 O O . LYS D 3 34 ? 4.037 9.244 29.016 1.00 65.76 500 LYS D O 1
ATOM 1531 N N . CYS D 3 35 ? 6.226 9.613 28.620 1.00 66.02 501 CYS D N 1
ATOM 1532 C CA . CYS D 3 35 ? 6.277 10.857 29.377 1.00 68.75 501 CYS D CA 1
ATOM 1533 C C . CYS D 3 35 ? 5.607 11.929 28.530 1.00 73.56 501 CYS D C 1
ATOM 1534 O O . CYS D 3 35 ? 5.895 12.043 27.337 1.00 75.30 501 CYS D O 1
ATOM 1537 N N . GLU D 3 36 ? 4.698 12.690 29.132 1.00 76.49 502 GLU D N 1
ATOM 1538 C CA . GLU D 3 36 ? 4.010 13.760 28.412 1.00 82.28 502 GLU D CA 1
ATOM 1539 C C . GLU D 3 36 ? 4.891 15.001 28.263 1.00 85.58 502 GLU D C 1
ATOM 1540 O O . GLU D 3 36 ? 4.668 15.814 27.361 1.00 89.96 502 GLU D O 1
ATOM 1546 N N . PHE D 3 37 ? 5.885 15.138 29.143 1.00 83.60 503 PHE D N 1
ATOM 1547 C CA . PHE D 3 37 ? 6.715 16.347 29.211 1.00 86.63 503 PHE D CA 1
ATOM 1548 C C . PHE D 3 37 ? 7.989 16.261 28.367 1.00 86.46 503 PHE D C 1
ATOM 1549 O O . PHE D 3 37 ? 8.528 17.288 27.965 1.00 90.01 503 PHE D O 1
ATOM 1557 N N . CYS D 3 38 ? 8.475 15.047 28.114 1.00 81.79 504 CYS D N 1
ATOM 1558 C CA . CYS D 3 38 ? 9.646 14.841 27.256 1.00 82.25 504 CYS D CA 1
ATOM 1559 C C . CYS D 3 38 ? 9.454 13.577 26.419 1.00 78.99 504 CYS D C 1
ATOM 1560 O O . CYS D 3 38 ? 8.359 13.014 26.387 1.00 76.00 504 CYS D O 1
ATOM 1563 N N . GLU D 3 39 ? 10.510 13.131 25.741 1.00 79.62 505 GLU D N 1
ATOM 1564 C CA . GLU D 3 39 ? 10.432 11.941 24.888 1.00 78.27 505 GLU D CA 1
ATOM 1565 C C . GLU D 3 39 ? 10.848 10.650 25.610 1.00 73.35 505 GLU D C 1
ATOM 1566 O O . GLU D 3 39 ? 11.099 9.624 24.969 1.00 71.58 505 GLU D O 1
ATOM 1572 N N . TYR D 3 40 ? 10.914 10.699 26.939 1.00 70.54 506 TYR D N 1
ATOM 1573 C CA . TYR D 3 40 ? 11.162 9.502 27.738 1.00 66.49 506 TYR D CA 1
ATOM 1574 C C . TYR D 3 40 ? 9.976 8.545 27.645 1.00 63.97 506 TYR D C 1
ATOM 1575 O O . TYR D 3 40 ? 8.823 8.975 27.580 1.00 65.82 506 TYR D O 1
ATOM 1584 N N . ALA D 3 41 ? 10.280 7.250 27.627 1.00 60.74 507 ALA D N 1
ATOM 1585 C CA . ALA D 3 41 ? 9.275 6.199 27.684 1.00 57.86 507 ALA D CA 1
ATOM 1586 C C . ALA D 3 41 ? 9.764 5.117 28.645 1.00 54.29 507 ALA D C 1
ATOM 1587 O O . ALA D 3 41 ? 10.965 5.004 28.887 1.00 54.07 507 ALA D O 1
ATOM 1589 N N . ALA D 3 42 ? 8.837 4.337 29.196 1.00 52.12 508 ALA D N 1
ATOM 1590 C CA . ALA D 3 42 ? 9.185 3.274 30.144 1.00 49.16 508 ALA D CA 1
ATOM 1591 C C . ALA D 3 42 ? 8.343 2.029 29.921 1.00 48.35 508 ALA D C 1
ATO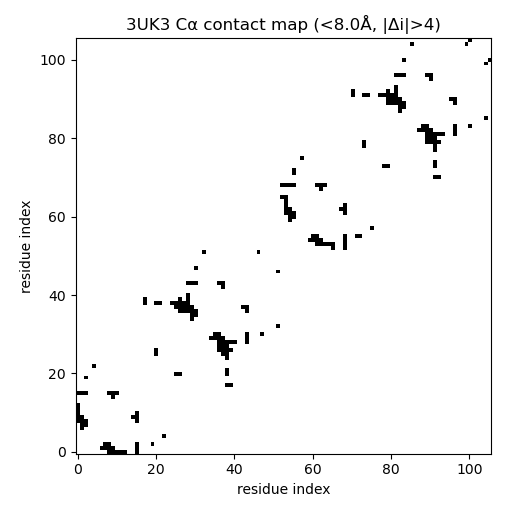M 1592 O O . ALA D 3 42 ? 7.181 2.120 29.514 1.00 51.27 508 ALA D O 1
ATOM 1594 N N . ALA D 3 43 ? 8.943 0.874 30.200 1.00 44.98 509 ALA D N 1
ATOM 1595 C CA . ALA D 3 43 ? 8.265 -0.413 30.103 1.00 42.76 509 ALA D CA 1
ATOM 1596 C C . ALA D 3 43 ? 7.260 -0.613 31.230 1.00 40.21 509 ALA D C 1
ATOM 1597 O O . ALA D 3 43 ? 6.220 -1.247 31.031 1.00 40.59 509 ALA D O 1
ATOM 1599 N N . GLN D 3 44 ? 7.583 -0.096 32.415 1.00 39.40 510 GLN D N 1
ATOM 1600 C CA . GLN D 3 44 ? 6.736 -0.272 33.592 1.00 36.33 510 GLN D CA 1
ATOM 1601 C C . GLN D 3 44 ? 6.334 1.064 34.205 1.00 40.32 510 GLN D C 1
ATOM 1602 O O . GLN D 3 44 ? 7.036 2.070 34.056 1.00 41.50 510 GLN D O 1
ATOM 1608 N N . LYS D 3 45 ? 5.188 1.073 34.878 1.00 41.60 511 LYS D N 1
ATOM 1609 C CA . LYS D 3 45 ? 4.623 2.317 35.407 1.00 44.04 511 LYS D CA 1
ATOM 1610 C C . LYS D 3 45 ? 5.534 2.986 36.428 1.00 42.31 511 LYS D C 1
ATOM 1611 O O . LYS D 3 45 ? 5.608 4.210 36.474 1.00 42.60 511 LYS D O 1
ATOM 1617 N N . THR D 3 46 ? 6.209 2.184 37.252 1.00 38.95 512 THR D N 1
ATOM 1618 C CA . THR D 3 46 ? 7.038 2.720 38.337 1.00 38.98 512 THR D CA 1
ATOM 1619 C C . THR D 3 46 ? 8.211 3.561 37.812 1.00 40.13 512 THR D C 1
ATOM 1620 O O . THR D 3 46 ? 8.536 4.600 38.389 1.00 41.19 512 THR D O 1
ATOM 1624 N N . SER D 3 47 ? 8.818 3.130 36.708 1.00 40.36 513 SER D N 1
ATOM 1625 C CA . SER D 3 47 ? 9.921 3.875 36.081 1.00 42.11 513 SER D CA 1
ATOM 1626 C C . SER D 3 47 ? 9.520 5.268 35.602 1.00 46.16 513 SER D C 1
ATOM 1627 O O . SER D 3 47 ? 10.279 6.228 35.763 1.00 48.73 513 SER D O 1
ATOM 1630 N N . LEU D 3 48 ? 8.342 5.378 34.995 1.00 47.50 514 LEU D N 1
ATOM 1631 C CA . LEU D 3 48 ? 7.848 6.676 34.538 1.00 49.53 514 LEU D CA 1
ATOM 1632 C C . LEU D 3 48 ? 7.560 7.589 35.732 1.00 52.25 514 LEU D C 1
ATOM 1633 O O . LEU D 3 48 ? 7.890 8.768 35.706 1.00 50.33 514 LEU D O 1
ATOM 1638 N N . ARG D 3 49 ? 6.949 7.031 36.775 1.00 50.68 515 ARG D N 1
ATOM 1639 C CA . ARG D 3 49 ? 6.623 7.792 37.984 1.00 53.08 515 ARG D CA 1
ATOM 1640 C C . ARG D 3 49 ? 7.880 8.357 38.656 1.00 52.94 515 ARG D C 1
ATOM 1641 O O . ARG D 3 49 ? 7.911 9.522 39.064 1.00 56.14 515 ARG D O 1
ATOM 1649 N N . TYR D 3 50 ? 8.911 7.524 38.754 1.00 50.63 516 TYR D N 1
ATOM 1650 C CA . TYR D 3 50 ? 10.207 7.935 39.280 1.00 51.43 516 TYR D CA 1
ATOM 1651 C C . TYR D 3 50 ? 10.826 9.012 38.383 1.00 54.92 516 TYR D C 1
ATOM 1652 O O . TYR D 3 50 ? 11.408 9.981 38.873 1.00 56.43 516 TYR D O 1
ATOM 1661 N N . HIS D 3 51 ? 10.693 8.833 37.072 1.00 54.64 517 HIS D N 1
ATOM 1662 C CA . HIS D 3 51 ? 11.212 9.795 36.110 1.00 57.56 517 HIS D CA 1
ATOM 1663 C C . HIS D 3 51 ? 10.543 11.164 36.264 1.00 62.13 517 HIS D C 1
ATOM 1664 O O . HIS D 3 51 ? 11.221 12.198 36.228 1.00 64.94 517 HIS D O 1
ATOM 1671 N N . LEU D 3 52 ? 9.222 11.166 36.438 1.00 62.95 518 LEU D N 1
ATOM 1672 C CA . LEU D 3 52 ? 8.475 12.406 36.682 1.00 68.78 518 LEU D CA 1
ATOM 1673 C C . LEU D 3 52 ? 8.933 13.119 37.952 1.00 72.95 518 LEU D C 1
ATOM 1674 O O . LEU D 3 52 ? 9.111 14.346 37.961 1.00 78.75 518 LEU D O 1
ATOM 1679 N N . GLU D 3 53 ? 9.119 12.350 39.020 1.00 72.85 519 GLU D N 1
ATOM 1680 C CA . GLU D 3 53 ? 9.439 12.920 40.326 1.00 77.83 519 GLU D CA 1
ATOM 1681 C C . GLU D 3 53 ? 10.827 13.560 40.356 1.00 79.91 519 GLU D C 1
ATOM 1682 O O . GLU D 3 53 ? 11.046 14.521 41.101 1.00 85.75 519 GLU D O 1
ATOM 1688 N N . ARG D 3 54 ? 11.751 13.056 39.535 1.00 76.78 520 ARG D N 1
ATOM 1689 C CA . ARG D 3 54 ? 13.142 13.519 39.594 1.00 78.65 520 ARG D CA 1
ATOM 1690 C C . ARG D 3 54 ? 13.649 14.419 38.446 1.00 77.40 520 ARG D C 1
ATOM 1691 O O . ARG D 3 54 ? 14.594 15.172 38.666 1.00 79.66 520 ARG D O 1
ATOM 1699 N N . HIS D 3 55 ? 13.051 14.345 37.252 1.00 74.62 521 HIS D N 1
ATOM 1700 C CA A HIS D 3 55 ? 13.466 15.191 36.113 0.50 76.22 521 HIS D CA 1
ATOM 1701 C CA B HIS D 3 55 ? 13.462 15.186 36.121 0.50 76.87 521 HIS D CA 1
ATOM 1702 C C . HIS D 3 55 ? 12.472 16.328 35.865 1.00 80.25 521 HIS D C 1
ATOM 1703 O O . HIS D 3 55 ? 12.813 17.322 35.204 1.00 83.29 521 HIS D O 1
ATOM 1716 N N . HIS D 3 56 ? 11.251 16.186 36.392 1.00 78.61 522 HIS D N 1
ATOM 1717 C CA . HIS D 3 56 ? 10.213 17.216 36.263 1.00 81.90 522 HIS D CA 1
ATOM 1718 C C . HIS D 3 56 ? 9.701 17.689 37.633 1.00 84.73 522 HIS D C 1
ATOM 1719 O O . HIS D 3 56 ? 8.620 17.298 38.084 1.00 82.43 522 HIS D O 1
ATOM 1726 N N . LYS D 3 57 ? 10.487 18.552 38.277 1.00 89.72 523 LYS D N 1
ATOM 1727 C CA . LYS D 3 57 ? 10.156 19.075 39.605 1.00 92.63 523 LYS D CA 1
ATOM 1728 C C . LYS D 3 57 ? 11.095 20.215 39.999 1.00 97.03 523 LYS D C 1
ATOM 1729 O O . LYS D 3 57 ? 10.674 21.210 40.594 1.00 100.91 523 LYS D O 1
#

Foldseek 3Di:
DADPPPRDDDPDPVVSVLVCCVPVVDFPAADPVDGDGHSDPVVSVVCVVPPD/DQAAPPPGDGDPDPVVSVLVCCVVVVDFPAADPVDRDGHSDPVVNVVVCVPVPD

InterPro domains:
  IPR013087 Zinc finger C2H2-type [PF00096] (128-150)
  IPR013087 Zinc finger C2H2-type [PF00096] (158-178)
  IPR013087 Zinc finger C2H2-type [PF00096] (376-397)
  IPR013087 Zinc finger C2H2-type [PF00096] (472-493)
  IPR013087 Zinc finger C2H2-type [PS00028] (67-88)
  IPR013087 Zinc finger C2H2-type [PS00028] (130-150)
  IPR013087 Zinc finger C2H2-type [PS00028] (158-178)
  IPR013087 Zinc finger C2H2-type [PS00028] (218-238)
  IPR013087 Zinc finger 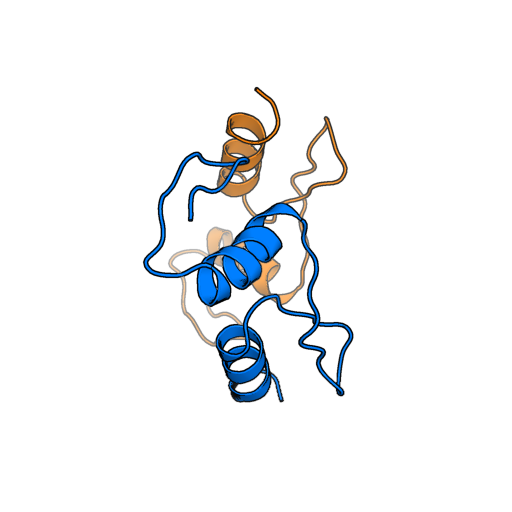C2H2-type [PS00028] (377-397)
  IPR013087 Zinc finger C2H2-type [PS00028] (473-493)
  IPR013087 Zinc finger C2H2-type [PS50157] (65-88)
  IPR013087 Zinc finger C2H2-type [PS50157] (128-155)
  IPR013087 Zinc finger C2H2-type [PS50157] (156-183)
  IPR013087 Zinc finger C2H2-type [PS50157] (216-243)
  IPR013087 Zinc finger C2H2-type [PS50157] (375-402)
  IPR013087 Zinc finger C2H2-type [PS50157] (471-498)
  IPR013087 Zinc finger C2H2-type [PS50157] (499-526)
  IPR013087 Zinc finger C2H2-type [SM00355] (65-88)
  IPR013087 Zinc finger C2H2-type [SM00355] (128-150)
  IPR013087 Zinc finger C2H2-type [SM00355] (156-178)

Secondary structure (DSSP, 8-state):
-B-TTT--B-S-HHHHHHHHHHHH----EE-SSSS-EESSHHHHHHHHHHH-/--B-TTT--B-S-HHHHHHHHHHHH----EE-SSSS-EESSHHHHHHHHHHH--

B-factor: mean 52.04, std 16.98, range [2.0, 110.15]

Radius of gyration: 19.18 Å; Cα contacts (8 Å, |Δi|>4): 115; chains: 2; bounding box: 44×42×29 Å

CATH classification: 3.30.160.60 (+1 more: 3.30.160.60)

GO terms:
  GO:0000978 RNA polymerase II cis-regulatory region sequence-specific DNA binding (F, IDA)
  GO:0001227 DNA-binding transcription repressor activity, RNA polymerase II-specific (F, IDA)
  GO:0000122 negative regulation of transcription by RNA polymerase II (P, IDA)
  GO:0005654 nucleoplasm (C, IDA)
  GO:0000118 histone deacetylase complex (C, IDA)
  GO:0006355 regulation of DNA-templated transcription (P, IDA)
  GO:0005515 protein binding (F, IPI)
  GO:0003700 DNA-binding transcription factor activity (F, TAS)
  GO:0005654 nucleoplasm (C, TAS)
  GO:0016607 nuclear speck (C, IDA)
  GO:0000976 transcription cis-regulatory region binding (F, IDA)
  GO:0045892 negative regulation of DNA-templated transcription (P, IDA)

Solvent-accessible surface area: 8828 Å² total; per-residue (Å²): 166,100,1,110,130,54,40,126,146,38,209,34,106,166,67,15,82,25,20,53,46,91,72,74,39,121,98,69,71,140,14,155,139,55,177,71,32,5,19,66,126,84,53,31,131,133,16,52,144,164,120,98,108,105,94,3,104,136,59,41,131,130,35,214,33,75,161,65,6,72,24,20,44,47,90,67,82,45,102,99,58,66,137,8,151,133,50,178,70,19,4,20,63,140,88,49,25,141,148,28,63,117,173,128,57,128

Nearest PDB structures (foldseek):
  3uk3-assembly1_C  TM=1.020E+00  e=6.629E-09  Homo sapiens
  7y3m-assembly1_B  TM=9.189E-01  e=7.988E-05  Homo sapiens
  8cuc-assembly2_G  TM=8.827E-01  e=1.988E-04  Homo sapiens
  6e94-assembly1_A  TM=9.224E-01  e=4.611E-04  Homo sapiens
  6e93-assembly1_A  TM=9.183E-01  e=4.299E-04  Homo sapiens

Organism: Homo sapiens (NCBI:txid9606)